Protein AF-A0AA42ZZT3-F1 (afdb_monomer)

Secondary structure (DSSP, 8-state):
------BSS-HHHHHHHHT-HHHHHHHHHHTT-SEEEEEEEEETTEEEEEEEEEEE----TTGGGTS-SEEEEEEEEEEEEETTEEEEEEEEEETTSS-EEEEEEEE-EETTEE-

Solvent-accessible surface area (backbone atoms only — not comparable to full-atom values): 6357 Å² total; per-residue (Å²): 138,88,86,86,60,79,42,75,50,46,36,67,62,51,48,51,52,76,68,31,50,66,58,49,28,54,52,43,44,76,74,65,35,79,44,56,47,58,48,78,48,78,56,94,62,34,40,38,37,39,33,49,33,31,35,75,48,92,55,64,73,72,50,51,77,76,48,70,48,62,40,47,32,46,36,41,36,42,39,34,67,48,89,84,24,34,37,33,41,41,41,38,38,38,63,100,47,105,47,75,49,75,51,74,52,63,36,36,61,51,100,69,16,16,59

Structure (mmCIF, N/CA/C/O backbone):
data_AF-A0AA42ZZT3-F1
#
_entry.id   AF-A0AA42ZZT3-F1
#
loop_
_atom_site.group_PDB
_atom_site.id
_atom_site.type_symbol
_atom_site.label_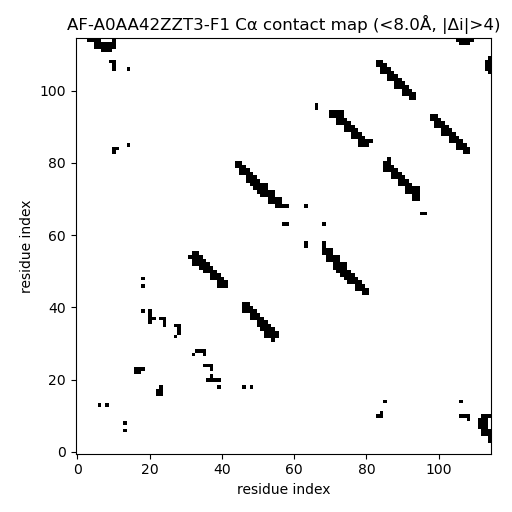atom_id
_atom_site.label_alt_id
_atom_site.label_comp_id
_atom_site.label_asym_id
_atom_site.label_entity_id
_ato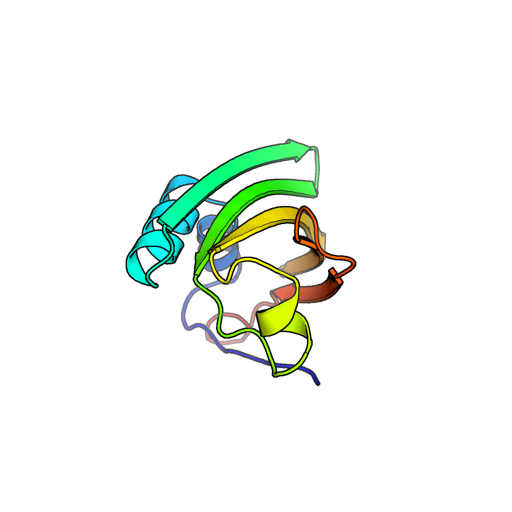m_site.label_seq_id
_atom_site.pdbx_PDB_ins_code
_atom_site.Cartn_x
_atom_site.Cartn_y
_atom_site.Cartn_z
_atom_site.occupancy
_atom_site.B_iso_or_equiv
_atom_site.auth_seq_id
_atom_site.auth_comp_id
_atom_site.auth_asym_id
_atom_site.auth_atom_id
_atom_site.pdbx_PDB_model_num
ATOM 1 N N . MET A 1 1 ? -14.279 -5.269 -11.340 1.00 63.56 1 MET A N 1
ATOM 2 C CA . MET A 1 1 ? -14.289 -6.467 -10.475 1.00 63.56 1 MET A CA 1
ATOM 3 C C . MET A 1 1 ? -13.949 -5.982 -9.086 1.00 63.56 1 MET A C 1
ATOM 5 O O . MET A 1 1 ? -12.950 -5.288 -8.963 1.00 63.56 1 MET A O 1
ATOM 9 N N . THR A 1 2 ? -14.789 -6.256 -8.095 1.00 83.38 2 THR A N 1
ATOM 10 C CA . THR A 1 2 ? -14.514 -5.882 -6.702 1.00 83.38 2 THR A CA 1
ATOM 11 C C . THR A 1 2 ? -13.908 -7.091 -6.011 1.00 83.38 2 THR A C 1
ATOM 13 O O . THR A 1 2 ? -14.471 -8.181 -6.095 1.00 83.38 2 THR A O 1
ATOM 16 N N . ILE A 1 3 ? -12.753 -6.904 -5.380 1.00 91.62 3 ILE A N 1
ATOM 17 C CA . ILE A 1 3 ? -12.118 -7.908 -4.528 1.00 91.62 3 ILE A CA 1
ATOM 18 C C . ILE A 1 3 ? -12.424 -7.499 -3.091 1.00 91.62 3 ILE A C 1
ATOM 20 O O . ILE A 1 3 ? -12.305 -6.323 -2.758 1.00 91.62 3 ILE A O 1
ATOM 24 N N . ARG A 1 4 ? -12.849 -8.455 -2.267 1.00 94.31 4 ARG A N 1
ATOM 25 C CA . ARG A 1 4 ? -13.074 -8.266 -0.835 1.00 94.31 4 ARG A CA 1
ATOM 26 C C . ARG A 1 4 ? -12.262 -9.308 -0.0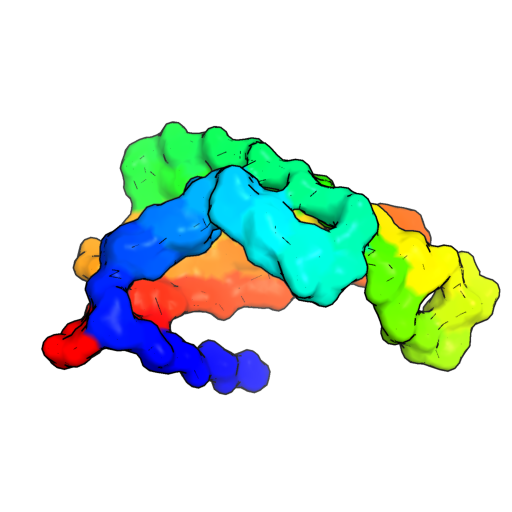82 1.00 94.31 4 ARG A C 1
ATOM 28 O O . ARG A 1 4 ? -12.275 -10.476 -0.470 1.00 94.31 4 ARG A O 1
ATOM 35 N N . THR A 1 5 ? -11.614 -8.869 0.987 1.00 94.44 5 THR A N 1
ATOM 36 C CA . THR A 1 5 ? -10.827 -9.711 1.883 1.00 94.44 5 THR A CA 1
ATOM 37 C C . THR A 1 5 ? -11.203 -9.341 3.304 1.00 94.44 5 THR A C 1
ATOM 39 O O . THR A 1 5 ? -11.174 -8.165 3.642 1.00 94.44 5 THR A O 1
ATOM 42 N N . ASP A 1 6 ? -11.556 -10.323 4.124 1.00 96.94 6 ASP A N 1
ATOM 43 C CA . ASP A 1 6 ? -11.859 -10.088 5.532 1.00 96.94 6 ASP A CA 1
ATOM 44 C C . ASP A 1 6 ? -10.600 -10.331 6.385 1.00 96.94 6 ASP A C 1
ATOM 46 O O . ASP A 1 6 ? -9.845 -11.280 6.154 1.00 96.94 6 ASP A O 1
ATOM 50 N N . PHE A 1 7 ? -10.382 -9.466 7.372 1.00 96.88 7 PHE A N 1
ATOM 51 C CA . PHE A 1 7 ? -9.307 -9.557 8.356 1.00 96.88 7 PHE A CA 1
ATOM 52 C C . PHE A 1 7 ? -9.905 -9.760 9.747 1.00 96.88 7 PHE A C 1
ATOM 54 O O . PHE A 1 7 ? -10.928 -9.165 10.083 1.00 96.88 7 PHE A O 1
ATOM 61 N N . GLU A 1 8 ? -9.239 -10.564 10.577 1.00 97.69 8 GLU A N 1
ATOM 62 C CA . GLU A 1 8 ? -9.602 -10.740 11.994 1.00 97.69 8 GLU A CA 1
ATOM 63 C C . GLU A 1 8 ? -9.147 -9.554 12.862 1.00 97.69 8 GLU A C 1
ATOM 65 O O . GLU A 1 8 ? -9.569 -9.402 14.006 1.00 97.69 8 GLU A O 1
ATOM 70 N N . GLN A 1 9 ? -8.248 -8.717 12.338 1.00 97.88 9 GLN A N 1
ATOM 71 C CA . GLN A 1 9 ? -7.781 -7.507 13.004 1.00 97.88 9 GLN A CA 1
ATOM 72 C C . GLN A 1 9 ? -8.802 -6.378 12.840 1.00 97.88 9 GLN A C 1
ATOM 74 O O . GLN A 1 9 ? -9.542 -6.326 11.859 1.00 97.88 9 GLN A O 1
ATOM 79 N N . ASP A 1 10 ? -8.825 -5.446 13.793 1.00 97.31 10 ASP A N 1
ATOM 80 C CA . ASP A 1 10 ? -9.631 -4.239 13.647 1.00 97.31 10 ASP A CA 1
ATOM 81 C C . ASP A 1 10 ? -9.101 -3.336 12.517 1.00 97.31 10 ASP A C 1
ATOM 83 O O . ASP A 1 10 ? -7.921 -3.367 12.147 1.00 97.31 10 ASP A O 1
ATOM 87 N N . ALA A 1 11 ? -9.989 -2.496 11.980 1.00 97.50 11 ALA A N 1
ATOM 88 C CA . ALA A 1 11 ? -9.683 -1.631 10.845 1.00 97.50 11 ALA A CA 1
ATOM 89 C C . ALA A 1 11 ? -8.502 -0.685 11.122 1.00 97.50 11 ALA A C 1
ATOM 91 O O . ALA A 1 11 ? -7.737 -0.370 10.216 1.00 97.50 11 ALA A O 1
ATOM 92 N N . LYS A 1 12 ? -8.295 -0.259 12.374 1.00 96.69 12 LYS A N 1
ATOM 93 C CA . LYS A 1 12 ? -7.192 0.638 12.730 1.00 96.69 12 LYS A CA 1
ATOM 94 C C . LYS A 1 12 ? -5.847 -0.084 12.700 1.00 96.69 12 LYS A C 1
ATOM 96 O O . LYS A 1 12 ? -4.855 0.500 12.264 1.00 96.69 12 LYS A O 1
ATOM 101 N N . ALA A 1 13 ? -5.798 -1.331 13.155 1.00 97.81 13 ALA A N 1
ATOM 102 C CA . ALA A 1 13 ? -4.606 -2.165 13.082 1.00 97.81 13 ALA A CA 1
ATOM 103 C C . ALA A 1 13 ? -4.222 -2.461 11.625 1.00 97.81 13 ALA A C 1
ATOM 105 O O . ALA A 1 13 ? -3.050 -2.328 11.270 1.00 97.81 13 ALA A O 1
ATOM 106 N N . VAL A 1 14 ? -5.204 -2.786 10.775 1.00 97.88 14 VAL A N 1
ATOM 107 C CA . VAL A 1 14 ? -4.970 -2.991 9.336 1.00 97.88 14 VAL A CA 1
ATOM 108 C C . VAL A 1 14 ? -4.529 -1.695 8.662 1.00 97.88 14 VAL A C 1
ATOM 110 O O . VAL A 1 14 ? -3.523 -1.707 7.958 1.00 97.88 14 VAL A O 1
ATOM 113 N N . PHE A 1 15 ? -5.203 -0.571 8.927 1.00 97.69 15 PHE A N 1
ATOM 114 C CA . PHE A 1 15 ? -4.808 0.740 8.410 1.00 97.69 15 PHE A CA 1
ATOM 115 C C . PHE A 1 15 ? -3.355 1.060 8.763 1.00 97.69 15 PHE A C 1
ATOM 117 O O . PHE A 1 15 ? -2.565 1.353 7.874 1.00 97.69 15 PHE A O 1
ATOM 124 N N . LYS A 1 16 ? -2.975 0.902 10.039 1.00 97.56 16 LYS A N 1
ATOM 125 C CA . LYS A 1 16 ? -1.605 1.152 10.498 1.00 97.56 16 LYS A CA 1
ATOM 126 C C . LYS A 1 16 ? -0.580 0.340 9.706 1.00 97.56 16 LYS A C 1
ATOM 128 O O . LYS A 1 16 ? 0.434 0.896 9.314 1.00 97.56 16 LYS A O 1
ATOM 133 N N . ALA A 1 17 ? -0.830 -0.949 9.473 1.00 97.62 17 ALA A N 1
ATOM 134 C CA . ALA A 1 17 ? 0.076 -1.783 8.685 1.00 97.62 17 ALA A CA 1
ATOM 135 C C . ALA A 1 17 ? 0.119 -1.344 7.211 1.00 97.62 17 ALA A C 1
ATOM 137 O O . ALA A 1 17 ? 1.184 -1.289 6.604 1.00 97.62 17 ALA A O 1
ATOM 138 N N . MET A 1 18 ? -1.032 -0.989 6.639 1.00 96.62 18 MET A N 1
ATOM 139 C CA . MET A 1 18 ? -1.150 -0.545 5.247 1.00 96.62 18 MET A CA 1
ATOM 140 C C . MET A 1 18 ? -0.584 0.858 4.995 1.00 96.62 18 MET A C 1
ATOM 142 O O . MET A 1 18 ? -0.430 1.235 3.837 1.00 96.62 18 MET A O 1
ATOM 146 N N . THR A 1 19 ? -0.233 1.604 6.045 1.00 97.44 19 THR A N 1
ATOM 147 C CA . THR A 1 19 ? 0.434 2.911 5.960 1.00 97.44 19 THR A CA 1
ATOM 148 C C . THR A 1 19 ? 1.826 2.939 6.592 1.00 97.44 19 THR A C 1
ATOM 150 O O . THR A 1 19 ? 2.394 4.016 6.755 1.00 97.44 19 THR A O 1
ATOM 153 N N . ASP A 1 20 ? 2.383 1.783 6.962 1.00 98.00 20 ASP A N 1
ATOM 154 C CA . ASP A 1 20 ? 3.713 1.668 7.567 1.00 98.00 20 ASP A CA 1
ATOM 155 C C . ASP A 1 20 ? 4.780 1.421 6.476 1.00 98.00 20 ASP A C 1
ATOM 157 O O . ASP A 1 20 ? 4.761 0.368 5.830 1.00 98.00 20 ASP A O 1
ATOM 161 N N . PRO A 1 21 ? 5.714 2.365 6.236 1.00 97.56 21 PRO A N 1
ATOM 162 C CA . PRO A 1 21 ? 6.702 2.241 5.163 1.00 97.56 21 PRO A CA 1
ATOM 163 C C . PRO A 1 21 ? 7.603 1.009 5.288 1.00 97.56 21 PRO A C 1
ATOM 165 O O . PRO A 1 21 ? 7.959 0.406 4.274 1.00 97.56 21 PRO A O 1
ATOM 168 N N . GLU A 1 22 ? 7.991 0.649 6.512 1.00 97.62 22 GLU A N 1
ATOM 169 C CA . GLU A 1 22 ? 8.907 -0.461 6.778 1.00 97.62 22 GLU A CA 1
ATOM 170 C C . GLU A 1 22 ? 8.189 -1.781 6.505 1.00 97.62 22 GLU A C 1
ATOM 172 O O . GLU A 1 22 ? 8.656 -2.591 5.704 1.00 97.62 22 GLU A O 1
ATOM 177 N N . PHE A 1 23 ? 6.977 -1.935 7.047 1.00 97.94 23 PHE A N 1
ATOM 178 C CA . PHE A 1 23 ? 6.149 -3.109 6.787 1.00 97.94 23 PHE A CA 1
ATOM 179 C C . PHE A 1 23 ? 5.861 -3.302 5.292 1.00 97.94 23 PHE A C 1
ATOM 181 O O . PHE A 1 23 ? 5.958 -4.417 4.775 1.00 97.94 23 PHE A O 1
ATOM 188 N N . LEU A 1 24 ? 5.495 -2.231 4.580 1.00 98.06 24 LEU A N 1
ATOM 189 C CA . LEU A 1 24 ? 5.182 -2.298 3.150 1.00 98.06 24 LEU A CA 1
ATOM 190 C C . LEU A 1 24 ? 6.408 -2.669 2.311 1.00 98.06 24 LEU A C 1
ATOM 192 O O . LEU A 1 24 ? 6.288 -3.470 1.380 1.00 98.06 24 LEU A O 1
ATOM 196 N N . THR A 1 25 ? 7.572 -2.115 2.654 1.00 98.00 25 THR A N 1
ATOM 197 C CA . THR A 1 25 ? 8.857 -2.441 2.026 1.00 98.00 25 THR A CA 1
ATOM 198 C C . THR A 1 25 ? 9.190 -3.917 2.219 1.00 98.00 25 THR A C 1
ATOM 200 O O . THR A 1 25 ? 9.359 -4.638 1.234 1.00 98.00 25 THR A O 1
ATOM 203 N N . ASP A 1 26 ? 9.182 -4.397 3.463 1.00 98.12 26 ASP A N 1
ATOM 204 C CA . ASP A 1 26 ? 9.495 -5.788 3.796 1.00 98.12 26 ASP A CA 1
ATOM 205 C C . ASP A 1 26 ? 8.533 -6.768 3.122 1.00 98.12 26 ASP A C 1
ATOM 207 O O . ASP A 1 26 ? 8.955 -7.774 2.544 1.00 98.12 26 ASP A O 1
ATOM 211 N N . ARG A 1 27 ? 7.231 -6.455 3.131 1.00 97.56 27 ARG A N 1
ATOM 212 C CA . ARG A 1 27 ? 6.201 -7.250 2.453 1.00 97.56 27 ARG A CA 1
ATOM 213 C C . ARG A 1 27 ? 6.494 -7.376 0.959 1.00 97.56 27 ARG A C 1
ATOM 215 O O . ARG A 1 27 ? 6.423 -8.476 0.420 1.00 97.56 27 ARG A O 1
ATOM 222 N N . ASN A 1 28 ? 6.792 -6.270 0.282 1.00 97.75 28 ASN A N 1
ATOM 223 C CA . ASN A 1 28 ? 7.023 -6.261 -1.163 1.00 97.75 28 ASN A CA 1
ATOM 224 C C . ASN A 1 28 ? 8.303 -7.032 -1.538 1.00 97.75 28 ASN A C 1
ATOM 226 O O . ASN A 1 28 ? 8.288 -7.832 -2.476 1.00 97.75 28 ASN A O 1
ATOM 230 N N . LEU A 1 29 ? 9.385 -6.873 -0.767 1.00 98.00 29 LEU A N 1
ATOM 231 C CA . LEU A 1 29 ? 10.618 -7.646 -0.955 1.00 98.00 29 LEU A CA 1
ATOM 232 C C . LEU A 1 29 ? 10.386 -9.147 -0.724 1.00 98.00 29 LEU A C 1
ATOM 234 O O . LEU A 1 29 ? 10.840 -9.974 -1.516 1.00 98.00 29 LEU A O 1
ATOM 238 N N . ALA A 1 30 ? 9.618 -9.517 0.305 1.00 97.88 30 ALA A N 1
ATOM 239 C CA . ALA A 1 30 ? 9.248 -10.909 0.566 1.00 97.88 30 ALA A CA 1
ATOM 240 C C . ALA A 1 30 ? 8.393 -11.528 -0.559 1.00 97.88 30 ALA A C 1
ATOM 242 O O . ALA A 1 30 ? 8.447 -12.739 -0.779 1.00 97.88 30 ALA A O 1
ATOM 243 N N . LEU A 1 31 ? 7.636 -10.706 -1.296 1.00 96.31 31 LEU A N 1
ATOM 244 C CA . LEU A 1 31 ? 6.872 -11.108 -2.482 1.00 96.31 31 LEU A CA 1
ATOM 245 C C . LEU A 1 31 ? 7.719 -11.175 -3.769 1.00 96.31 31 LEU A C 1
ATOM 247 O O . LEU A 1 31 ? 7.198 -11.560 -4.817 1.00 96.31 31 LEU A O 1
ATOM 251 N N . GLY A 1 32 ? 9.017 -10.865 -3.694 1.00 96.44 32 GLY A N 1
ATOM 252 C CA . GLY A 1 32 ? 9.973 -11.031 -4.790 1.00 96.44 32 GLY A CA 1
ATOM 253 C C . GLY A 1 32 ? 10.228 -9.778 -5.627 1.00 96.44 32 GLY A C 1
ATOM 254 O O . GLY A 1 32 ? 10.753 -9.889 -6.737 1.00 96.44 32 GLY A O 1
ATOM 255 N N . GLU A 1 33 ? 9.862 -8.594 -5.135 1.00 97.31 33 GLU A N 1
ATOM 256 C CA . GLU A 1 33 ? 10.261 -7.339 -5.777 1.00 97.31 33 GLU A CA 1
ATOM 257 C C . GLU A 1 33 ? 11.761 -7.077 -5.638 1.00 97.31 33 GLU A C 1
ATOM 259 O O . GLU A 1 33 ? 12.402 -7.518 -4.686 1.00 97.31 33 GLU A O 1
ATOM 264 N N . ILE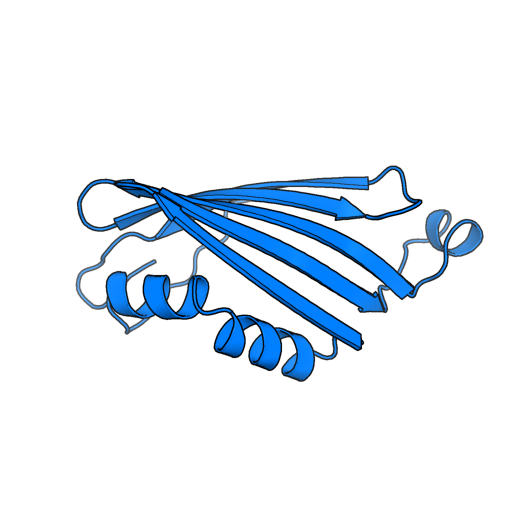 A 1 34 ? 12.325 -6.364 -6.615 1.00 98.25 34 ILE A N 1
ATOM 265 C CA . ILE A 1 34 ? 13.757 -6.045 -6.674 1.00 98.25 34 ILE A CA 1
ATOM 266 C C . ILE A 1 34 ? 14.077 -4.917 -5.691 1.00 98.25 34 ILE A C 1
ATOM 268 O O . ILE A 1 34 ? 15.066 -4.994 -4.964 1.00 98.25 34 ILE A O 1
ATOM 272 N N . SER A 1 35 ? 13.235 -3.883 -5.657 1.00 98.12 35 SER A N 1
ATOM 273 C CA . SER A 1 35 ? 13.316 -2.789 -4.690 1.00 98.12 35 SER A CA 1
ATOM 274 C C . SER A 1 35 ? 11.933 -2.200 -4.418 1.00 98.12 35 SER A C 1
ATOM 276 O O . SER A 1 35 ? 11.024 -2.290 -5.246 1.00 98.12 35 SER A O 1
ATOM 278 N N . SER A 1 36 ? 11.768 -1.613 -3.235 1.00 98.00 36 SER A N 1
ATOM 279 C CA . SER A 1 36 ? 10.540 -0.950 -2.818 1.00 98.00 36 SER A CA 1
ATOM 280 C C . SER A 1 36 ? 10.888 0.132 -1.807 1.00 98.00 36 SER A C 1
ATOM 282 O O . SER A 1 36 ? 11.482 -0.165 -0.778 1.00 98.00 36 SER A O 1
ATOM 284 N N . GLU A 1 37 ? 10.499 1.368 -2.085 1.00 97.75 37 GLU A N 1
ATOM 285 C CA . GLU A 1 37 ? 10.727 2.512 -1.204 1.00 97.75 37 GLU A CA 1
ATOM 286 C C . GLU A 1 37 ? 9.423 3.285 -1.045 1.00 97.75 37 GLU A C 1
ATOM 288 O O . GLU A 1 37 ? 8.717 3.505 -2.030 1.00 97.75 37 GLU A O 1
ATOM 293 N N . TYR A 1 38 ? 9.104 3.682 0.188 1.00 98.06 38 TYR A N 1
ATOM 294 C CA . TYR A 1 38 ? 7.879 4.395 0.537 1.00 98.06 38 TYR A CA 1
ATOM 295 C C . TYR A 1 38 ? 8.191 5.679 1.301 1.00 98.06 38 TYR A C 1
ATOM 297 O O . TYR A 1 38 ? 8.981 5.687 2.242 1.00 98.06 38 TYR A O 1
ATOM 305 N N . GLU A 1 39 ? 7.478 6.740 0.948 1.00 97.62 39 GLU A N 1
ATOM 306 C CA . GLU A 1 39 ? 7.358 7.967 1.724 1.00 97.62 39 GLU A CA 1
ATOM 307 C C . GLU A 1 39 ? 5.899 8.139 2.142 1.00 97.62 39 GLU A C 1
ATOM 309 O O . GLU A 1 39 ? 4.980 7.834 1.378 1.00 97.62 39 GLU A O 1
ATOM 314 N N . VAL A 1 40 ? 5.683 8.627 3.362 1.00 97.75 40 VAL A N 1
ATOM 315 C CA . VAL A 1 40 ? 4.345 8.809 3.930 1.00 97.75 40 VAL A CA 1
ATOM 316 C C . VAL A 1 40 ? 4.200 10.236 4.430 1.00 97.75 40 VAL A C 1
ATOM 318 O O . VAL A 1 40 ? 5.072 10.767 5.119 1.00 97.75 40 VAL A O 1
ATOM 321 N N . SER A 1 41 ? 3.079 10.856 4.079 1.00 97.44 41 SER A N 1
ATOM 322 C CA . SER A 1 41 ? 2.688 12.187 4.520 1.00 97.44 41 SER A CA 1
ATOM 323 C C . SER A 1 41 ? 1.310 12.128 5.166 1.00 97.44 41 SER A C 1
ATOM 325 O O . SER A 1 41 ? 0.360 11.614 4.579 1.00 97.44 41 SER A O 1
ATOM 327 N N . GLU A 1 42 ? 1.195 12.672 6.373 1.00 96.19 42 GLU A N 1
ATOM 328 C CA . GLU A 1 42 ? -0.061 12.743 7.117 1.00 96.19 42 GLU A CA 1
ATOM 329 C C . GLU A 1 42 ? -0.517 14.201 7.232 1.00 96.19 42 GLU A C 1
ATOM 331 O O . GLU A 1 42 ? 0.272 15.097 7.546 1.00 96.19 42 GLU A O 1
ATOM 336 N N . GLY A 1 43 ? -1.803 14.448 6.988 1.00 91.38 43 GLY A N 1
ATOM 337 C CA . GLY A 1 43 ? -2.389 15.780 7.037 1.00 91.38 43 GLY A CA 1
ATOM 338 C C . GLY A 1 43 ? -3.875 15.737 7.364 1.00 91.38 43 GLY A C 1
ATOM 339 O O . GLY A 1 43 ? -4.700 15.430 6.508 1.00 91.38 43 GLY A O 1
ATOM 340 N N . GLY A 1 44 ? -4.226 16.099 8.599 1.00 91.12 44 GLY A N 1
ATOM 341 C CA . GLY A 1 44 ? -5.615 16.106 9.055 1.00 91.12 44 GLY A CA 1
ATOM 342 C C . GLY A 1 44 ? -6.212 14.701 9.064 1.00 91.12 44 GLY A C 1
ATOM 343 O O . GLY A 1 44 ? -5.806 13.858 9.855 1.00 91.12 44 GLY A O 1
ATOM 344 N N . ASP A 1 45 ? -7.188 14.473 8.196 1.00 93.31 45 ASP A N 1
ATOM 345 C CA . ASP A 1 45 ? -7.907 13.212 8.006 1.00 93.31 45 ASP A CA 1
ATOM 346 C C . ASP A 1 45 ? -7.403 12.403 6.796 1.00 93.31 45 ASP A C 1
ATOM 348 O O . ASP A 1 45 ? -8.042 11.426 6.389 1.00 93.31 45 ASP A O 1
ATOM 352 N N . ARG A 1 46 ? -6.252 12.802 6.235 1.00 96.69 46 ARG A N 1
ATOM 353 C CA . ARG A 1 46 ? -5.622 12.188 5.066 1.00 96.69 46 ARG A CA 1
ATOM 354 C C . ARG A 1 46 ? -4.238 11.634 5.364 1.00 96.69 46 ARG A C 1
ATOM 356 O O . ARG A 1 46 ? -3.428 12.291 6.018 1.00 96.69 46 ARG A O 1
ATOM 363 N N . THR A 1 47 ? -3.952 10.484 4.764 1.00 98.25 47 THR A N 1
ATOM 364 C CA . THR A 1 47 ? -2.608 9.902 4.684 1.00 98.25 47 THR A CA 1
ATOM 365 C C . THR A 1 47 ? -2.292 9.620 3.224 1.00 98.25 47 THR A C 1
ATOM 367 O O . THR A 1 47 ? -3.021 8.884 2.561 1.00 98.25 47 THR A O 1
ATOM 370 N N . THR A 1 48 ? -1.215 10.203 2.713 1.00 98.31 48 THR A N 1
ATOM 371 C CA . THR A 1 48 ? -0.721 9.960 1.358 1.00 98.31 48 THR A CA 1
ATOM 372 C C . THR A 1 48 ? 0.559 9.149 1.429 1.00 98.31 48 THR A C 1
ATOM 374 O O . THR A 1 48 ? 1.499 9.534 2.122 1.00 98.31 48 THR A O 1
ATOM 377 N N . LEU A 1 49 ? 0.604 8.051 0.684 1.00 98.31 49 LEU A N 1
ATOM 378 C CA . LEU A 1 49 ? 1.811 7.283 0.445 1.00 98.31 49 LEU A CA 1
ATOM 379 C C . LEU A 1 49 ? 2.278 7.535 -0.981 1.00 98.31 49 LEU A C 1
ATOM 381 O O . LEU A 1 49 ? 1.482 7.496 -1.923 1.00 98.31 49 LEU A O 1
ATOM 385 N N . THR A 1 50 ? 3.576 7.722 -1.148 1.00 98.38 50 THR A N 1
ATOM 386 C CA . THR A 1 50 ? 4.236 7.700 -2.451 1.00 98.38 50 THR A CA 1
ATOM 387 C C . THR A 1 50 ? 5.304 6.630 -2.442 1.00 98.38 50 THR A C 1
ATOM 389 O O . THR A 1 50 ? 6.028 6.495 -1.460 1.00 98.38 50 THR A O 1
ATOM 392 N N . ALA A 1 51 ? 5.399 5.856 -3.519 1.00 98.31 51 ALA A N 1
ATOM 393 C CA . ALA A 1 51 ? 6.364 4.772 -3.594 1.00 98.31 51 ALA A CA 1
ATOM 394 C C . ALA A 1 51 ? 7.024 4.666 -4.960 1.00 98.31 51 ALA A C 1
ATOM 396 O O . ALA A 1 51 ? 6.386 4.901 -5.989 1.00 98.31 51 ALA A O 1
ATOM 397 N N . VAL A 1 52 ? 8.279 4.228 -4.948 1.00 98.44 52 VAL A N 1
ATOM 398 C CA . VAL A 1 52 ? 9.000 3.768 -6.133 1.00 98.44 52 VAL A CA 1
ATOM 399 C C . VAL A 1 52 ? 9.314 2.294 -5.930 1.00 98.44 52 VAL A C 1
ATOM 401 O O . VAL A 1 52 ? 9.911 1.905 -4.929 1.00 98.44 52 VAL A O 1
ATOM 404 N N . ARG A 1 53 ? 8.865 1.457 -6.865 1.00 98.19 53 ARG A N 1
ATOM 405 C CA . ARG A 1 53 ? 9.048 -0.000 -6.811 1.00 98.19 53 ARG A CA 1
ATOM 406 C C . ARG A 1 53 ? 9.678 -0.504 -8.091 1.00 98.19 53 ARG A C 1
ATOM 408 O O . ARG A 1 53 ? 9.273 -0.092 -9.177 1.00 98.19 53 ARG A O 1
ATOM 415 N N . GLU A 1 54 ? 10.620 -1.426 -7.974 1.00 98.19 54 GLU A N 1
ATOM 416 C CA . GLU A 1 54 ? 11.223 -2.123 -9.104 1.00 98.19 54 GLU A CA 1
ATOM 417 C C . GLU A 1 54 ? 10.815 -3.592 -9.068 1.00 98.19 54 GLU A C 1
ATOM 419 O O . GLU A 1 54 ? 11.057 -4.312 -8.099 1.00 98.19 54 GLU A O 1
ATOM 424 N N . VAL A 1 55 ? 10.174 -4.050 -10.139 1.00 96.44 55 VAL A N 1
ATOM 425 C CA . VAL A 1 55 ? 9.581 -5.386 -10.198 1.00 96.44 55 VAL A CA 1
ATOM 426 C C . VAL A 1 55 ? 9.863 -6.043 -11.539 1.00 96.44 55 VAL A C 1
ATOM 428 O O . VAL A 1 55 ? 9.778 -5.413 -12.594 1.00 96.44 55 VAL A O 1
ATOM 431 N N . ARG A 1 56 ? 10.152 -7.346 -11.513 1.00 94.94 56 ARG A N 1
ATOM 432 C CA . ARG A 1 56 ? 10.176 -8.174 -12.719 1.00 94.94 56 ARG A CA 1
ATOM 433 C C . ARG A 1 56 ? 8.762 -8.662 -13.027 1.00 94.94 56 ARG A C 1
ATOM 435 O O . ARG A 1 56 ? 8.156 -9.347 -12.211 1.00 94.94 56 ARG A O 1
ATOM 442 N N . ARG A 1 57 ? 8.240 -8.338 -14.210 1.00 89.00 57 ARG A N 1
ATOM 443 C CA . ARG A 1 57 ? 6.876 -8.671 -14.641 1.00 89.00 57 ARG A CA 1
ATOM 444 C C . ARG A 1 57 ? 6.884 -9.556 -15.874 1.00 89.00 57 ARG A C 1
ATOM 446 O O . ARG A 1 57 ? 7.727 -9.424 -16.761 1.00 89.00 57 ARG A O 1
ATOM 453 N N . GLU A 1 58 ? 5.881 -10.418 -15.959 1.00 88.12 58 GLU A N 1
ATOM 454 C CA . GLU A 1 58 ? 5.570 -11.120 -17.197 1.00 88.12 58 GLU A CA 1
ATOM 455 C C . GLU A 1 58 ? 4.805 -10.177 -18.126 1.00 88.12 58 GLU A C 1
ATOM 457 O O . GLU A 1 58 ? 3.619 -9.901 -17.941 1.00 88.12 58 GLU A O 1
ATOM 462 N N . LEU A 1 59 ? 5.507 -9.633 -19.121 1.00 86.69 59 LEU A N 1
ATOM 463 C CA . LEU A 1 59 ? 4.891 -8.761 -20.113 1.00 86.69 59 LEU A CA 1
ATOM 464 C C . LEU A 1 59 ? 4.158 -9.596 -21.176 1.00 86.69 59 LEU A C 1
ATOM 466 O O . LEU A 1 59 ? 4.726 -10.544 -21.724 1.00 86.69 59 LEU A O 1
ATOM 470 N N . PRO A 1 60 ? 2.917 -9.240 -21.542 1.00 84.31 60 PRO A N 1
ATOM 471 C CA . PRO A 1 60 ? 2.186 -9.963 -22.569 1.00 84.31 60 PRO A CA 1
ATOM 472 C C . PRO A 1 60 ? 2.760 -9.681 -23.964 1.00 84.31 60 PRO A C 1
ATOM 474 O O . PRO A 1 60 ? 2.855 -8.530 -24.391 1.00 84.31 60 PRO A O 1
ATOM 477 N N . GLY A 1 61 ? 3.079 -10.748 -24.703 1.00 85.81 61 GLY A N 1
ATOM 478 C CA . GLY A 1 61 ? 3.311 -10.782 -26.154 1.00 85.81 61 GLY A CA 1
ATOM 479 C C . GLY A 1 61 ? 4.041 -9.573 -26.748 1.00 85.81 61 GLY A C 1
ATOM 480 O O . GLY A 1 61 ? 5.266 -9.515 -26.765 1.00 85.81 61 GLY A O 1
ATOM 481 N N . VAL A 1 62 ? 3.274 -8.631 -27.304 1.00 83.75 62 VAL A N 1
ATOM 482 C CA . VAL A 1 62 ? 3.804 -7.444 -27.995 1.00 83.75 62 VAL A CA 1
ATOM 483 C C . VAL A 1 62 ? 4.588 -6.530 -27.051 1.00 83.75 62 VAL A C 1
ATOM 485 O O . VAL A 1 62 ? 5.627 -6.018 -27.457 1.00 83.75 62 VAL A O 1
ATOM 488 N N . LEU A 1 63 ? 4.156 -6.369 -25.795 1.00 84.88 63 LEU A N 1
ATOM 489 C CA . LEU A 1 63 ? 4.854 -5.524 -24.819 1.00 84.88 63 LEU A CA 1
ATOM 490 C C . LEU A 1 63 ? 6.243 -6.082 -24.489 1.00 84.88 63 LEU A C 1
ATOM 492 O O . LEU A 1 63 ? 7.198 -5.318 -24.409 1.00 84.88 63 LEU A O 1
ATOM 496 N N . ALA A 1 64 ? 6.381 -7.410 -24.411 1.00 89.31 64 ALA A N 1
ATOM 497 C CA . ALA A 1 64 ? 7.663 -8.074 -24.158 1.00 89.31 64 ALA A CA 1
ATOM 498 C C . ALA A 1 64 ? 8.703 -7.867 -25.276 1.00 89.31 64 ALA A C 1
ATOM 500 O O . ALA A 1 64 ? 9.886 -8.115 -25.068 1.00 89.31 64 ALA A O 1
ATOM 501 N N . LYS A 1 65 ? 8.281 -7.435 -26.474 1.00 89.12 65 LYS A N 1
ATOM 502 C CA . LYS A 1 65 ? 9.191 -7.091 -27.580 1.00 89.12 65 LYS A CA 1
ATOM 503 C C . LYS A 1 65 ? 9.661 -5.637 -27.543 1.00 89.12 65 LYS A C 1
ATOM 505 O O . LYS A 1 65 ? 10.577 -5.294 -28.283 1.00 89.12 65 LYS A O 1
ATOM 510 N N . LEU A 1 66 ? 8.990 -4.791 -26.764 1.00 89.00 66 LEU A N 1
ATOM 511 C CA . LEU A 1 66 ? 9.194 -3.342 -26.751 1.00 89.00 66 LEU A CA 1
ATOM 512 C C . LEU A 1 66 ? 9.823 -2.848 -25.449 1.00 89.00 66 LEU A C 1
ATOM 514 O O . LEU A 1 66 ? 10.499 -1.825 -25.470 1.00 89.00 66 LEU A O 1
ATOM 518 N N . PHE A 1 67 ? 9.605 -3.557 -24.341 1.00 89.44 67 PHE A N 1
ATOM 519 C CA . PHE A 1 67 ? 9.976 -3.093 -23.009 1.00 89.44 67 PHE A CA 1
ATOM 520 C C . PHE A 1 67 ? 10.734 -4.158 -22.220 1.00 89.44 67 PHE A C 1
ATOM 522 O O . PHE A 1 67 ? 10.513 -5.358 -22.405 1.00 89.44 67 PHE A O 1
ATOM 529 N N . ASP A 1 68 ? 11.601 -3.703 -21.313 1.00 90.56 68 ASP A N 1
ATOM 530 C CA . ASP A 1 68 ? 12.284 -4.577 -20.364 1.00 90.56 68 ASP A CA 1
ATOM 531 C C . ASP A 1 68 ? 11.266 -5.202 -19.383 1.00 90.56 68 ASP A C 1
ATOM 533 O O . ASP A 1 68 ? 10.342 -4.514 -18.924 1.00 90.56 68 ASP A O 1
ATOM 537 N N . PRO A 1 69 ? 11.373 -6.511 -19.073 1.00 91.25 69 PRO A N 1
ATOM 538 C CA . PRO A 1 69 ? 10.512 -7.153 -18.081 1.00 91.25 69 PRO A CA 1
ATOM 539 C C . PRO A 1 69 ? 10.711 -6.596 -16.667 1.00 91.25 69 PRO A C 1
ATOM 541 O O . PRO A 1 69 ? 9.802 -6.708 -15.847 1.00 91.25 69 PRO A O 1
ATOM 544 N N . VAL A 1 70 ? 11.870 -6.017 -16.358 1.00 95.69 70 VAL A N 1
ATOM 545 C CA . VAL A 1 70 ? 12.080 -5.214 -15.156 1.00 95.69 70 VAL A CA 1
ATOM 546 C C . VAL A 1 70 ? 11.481 -3.838 -15.397 1.00 95.69 70 VAL A C 1
ATOM 548 O O . VAL A 1 70 ? 11.752 -3.172 -16.391 1.00 95.69 70 VAL A O 1
ATOM 551 N N . SER A 1 71 ? 10.588 -3.424 -14.508 1.00 93.94 71 SER A N 1
ATOM 552 C CA . SER A 1 71 ? 9.883 -2.156 -14.627 1.00 93.94 71 SER A CA 1
ATOM 553 C C . SER A 1 71 ? 9.932 -1.399 -13.316 1.00 93.94 71 SER A C 1
ATOM 555 O O . SER A 1 71 ? 9.717 -1.979 -12.252 1.00 93.94 71 SER A O 1
ATOM 557 N N . VAL A 1 72 ? 10.142 -0.091 -13.425 1.00 96.94 72 VAL A N 1
ATOM 558 C CA . VAL A 1 72 ? 10.023 0.842 -12.306 1.00 96.94 72 VAL A CA 1
ATOM 559 C C . VAL A 1 72 ? 8.611 1.421 -12.301 1.00 96.94 72 VAL A C 1
ATOM 561 O O . VAL A 1 72 ? 8.101 1.848 -13.341 1.00 96.94 72 VAL A O 1
ATOM 564 N N . MET A 1 73 ? 7.969 1.405 -11.138 1.00 96.75 73 MET A N 1
ATOM 565 C CA . MET A 1 73 ? 6.602 1.867 -10.926 1.00 96.75 73 MET A CA 1
ATOM 566 C C . MET A 1 73 ? 6.602 3.020 -9.930 1.00 96.75 73 MET A C 1
ATOM 568 O O . MET A 1 73 ? 7.135 2.877 -8.832 1.00 96.75 73 MET A O 1
ATOM 572 N N . ASP A 1 74 ? 5.965 4.123 -10.308 1.00 98.25 74 ASP A N 1
ATOM 573 C CA . ASP A 1 74 ? 5.631 5.224 -9.411 1.00 98.25 74 ASP A CA 1
ATOM 574 C C . ASP A 1 74 ? 4.202 5.018 -8.913 1.00 98.25 74 ASP A C 1
ATOM 576 O O . ASP A 1 74 ? 3.274 4.872 -9.716 1.00 98.25 74 ASP A O 1
ATOM 580 N N . ILE A 1 75 ? 4.022 4.975 -7.596 1.00 98.25 75 ILE A N 1
ATOM 581 C CA . ILE A 1 75 ? 2.726 4.747 -6.957 1.0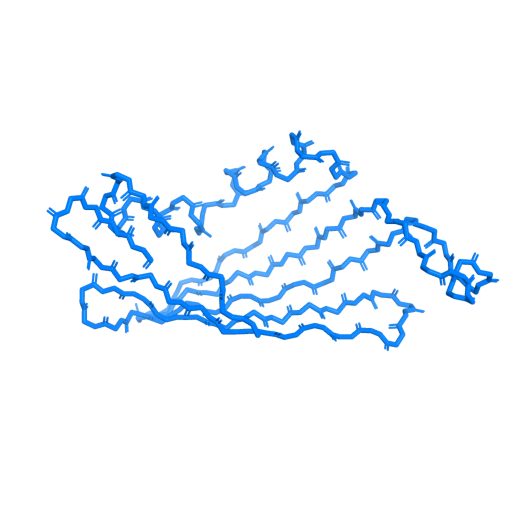0 98.25 75 ILE A CA 1
ATOM 582 C C . ILE A 1 75 ? 2.377 5.932 -6.068 1.00 98.25 75 ILE A C 1
ATOM 584 O O . ILE A 1 75 ? 3.222 6.464 -5.353 1.00 98.25 75 ILE A O 1
ATOM 588 N N . THR A 1 76 ? 1.109 6.324 -6.091 1.00 98.25 76 THR A N 1
ATOM 589 C CA . THR A 1 76 ? 0.510 7.230 -5.114 1.00 98.25 76 THR A CA 1
ATOM 590 C C . THR A 1 76 ? -0.753 6.596 -4.563 1.00 98.25 76 THR A C 1
ATOM 592 O O . THR A 1 76 ? -1.609 6.150 -5.325 1.00 98.25 76 THR A O 1
ATOM 595 N N . GLU A 1 77 ? -0.882 6.576 -3.246 1.00 98.00 77 GLU A N 1
ATOM 596 C CA . GLU A 1 77 ? -2.039 6.047 -2.538 1.00 98.00 77 GLU A CA 1
ATOM 597 C C . GLU A 1 77 ? -2.541 7.100 -1.557 1.00 98.00 77 GLU A C 1
ATOM 599 O O . GLU A 1 77 ? -1.767 7.644 -0.774 1.00 98.00 77 GLU A O 1
ATOM 604 N N . ASN A 1 78 ? -3.828 7.426 -1.618 1.00 98.12 78 ASN A N 1
ATOM 605 C CA . ASN A 1 78 ? -4.439 8.431 -0.760 1.00 98.12 78 ASN A CA 1
ATOM 606 C C . ASN A 1 78 ? -5.513 7.777 0.089 1.00 98.12 78 ASN A C 1
ATOM 608 O O . ASN A 1 78 ? -6.512 7.310 -0.450 1.00 98.12 78 ASN A O 1
ATOM 612 N N . TRP A 1 79 ? -5.321 7.797 1.399 1.00 98.31 79 TRP A N 1
ATOM 613 C CA . TRP A 1 79 ? -6.288 7.362 2.390 1.00 98.31 79 TRP A CA 1
ATOM 614 C C . TRP A 1 79 ? -7.015 8.564 2.974 1.00 98.31 79 TRP A C 1
ATOM 616 O O . TRP A 1 79 ? -6.416 9.606 3.240 1.00 98.31 79 TRP A O 1
ATOM 626 N N . GLN A 1 80 ? -8.306 8.390 3.216 1.00 98.19 80 GLN A N 1
ATOM 627 C CA . GLN A 1 80 ? -9.199 9.379 3.793 1.00 98.19 80 GLN A CA 1
ATOM 628 C C . GLN A 1 80 ? -10.048 8.695 4.864 1.00 98.19 80 GLN A C 1
ATOM 630 O O . GLN A 1 80 ? -10.778 7.744 4.564 1.00 98.19 80 GLN A O 1
ATOM 635 N N . ALA A 1 81 ? -9.974 9.184 6.104 1.00 96.94 81 ALA A N 1
ATOM 636 C CA . ALA A 1 81 ? -10.829 8.690 7.179 1.00 96.94 81 ALA A CA 1
ATOM 637 C C . ALA A 1 81 ? -12.309 8.940 6.836 1.00 96.94 81 ALA A C 1
ATOM 639 O O . ALA A 1 81 ? -12.680 10.034 6.399 1.00 96.94 81 ALA A O 1
ATOM 640 N N . GLN A 1 82 ? -13.155 7.926 7.030 1.00 95.81 82 GLN A N 1
ATOM 641 C CA . GLN A 1 82 ? -14.594 7.991 6.791 1.00 95.81 82 GLN A CA 1
ATOM 642 C C . GLN A 1 82 ? -15.347 7.160 7.839 1.00 95.81 82 GLN A C 1
ATOM 644 O O . GLN A 1 82 ? -15.366 5.931 7.785 1.00 95.81 82 GLN A O 1
ATOM 649 N N . GLY A 1 83 ? -16.015 7.838 8.779 1.00 94.19 83 GLY A N 1
ATOM 650 C CA . GLY A 1 83 ? -16.672 7.170 9.906 1.00 94.19 83 GLY A CA 1
ATOM 651 C C . GLY A 1 83 ? -15.652 6.407 10.752 1.00 94.19 83 GLY A C 1
ATOM 652 O O . GLY A 1 83 ? -14.635 6.978 11.137 1.00 94.19 83 GLY A O 1
ATOM 653 N N . ASP A 1 84 ? -15.911 5.122 10.987 1.00 94.75 84 ASP A N 1
ATOM 654 C CA . ASP A 1 84 ? -15.012 4.225 11.729 1.00 94.75 84 ASP A CA 1
ATOM 655 C C . ASP A 1 84 ? -14.014 3.478 10.820 1.00 94.75 84 ASP A C 1
ATOM 657 O O . ASP A 1 84 ? -13.317 2.567 11.267 1.00 94.75 84 ASP A O 1
ATOM 661 N N . GLY A 1 85 ? -13.961 3.834 9.534 1.00 97.25 85 GLY A N 1
ATOM 662 C CA . GLY A 1 85 ? -13.110 3.204 8.532 1.00 97.25 85 GLY A CA 1
ATOM 663 C C . GLY A 1 85 ? -12.378 4.212 7.650 1.00 97.25 85 GLY A C 1
ATOM 664 O O . GLY A 1 85 ? -12.249 5.395 7.977 1.00 97.25 85 GLY A O 1
ATOM 665 N N . TRP A 1 86 ? -11.911 3.732 6.502 1.00 98.31 86 TRP A N 1
ATOM 666 C CA . TRP A 1 86 ? -11.209 4.539 5.512 1.00 98.31 86 TRP A CA 1
ATOM 667 C C . TRP A 1 86 ? -11.696 4.245 4.103 1.00 98.31 86 TRP A C 1
ATOM 669 O O . TRP A 1 86 ? -12.115 3.138 3.770 1.00 98.31 86 TRP A O 1
ATOM 679 N N . THR A 1 87 ? -11.571 5.253 3.255 1.00 98.19 87 THR A N 1
ATOM 680 C CA . THR A 1 87 ? -11.601 5.095 1.802 1.00 98.19 87 THR A CA 1
ATOM 681 C C . THR A 1 87 ? -10.247 5.468 1.253 1.00 98.19 87 THR A C 1
ATOM 683 O O . THR A 1 87 ? -9.538 6.276 1.856 1.00 98.19 87 THR A O 1
ATOM 686 N N . GLY A 1 88 ? -9.894 4.916 0.105 1.00 97.62 88 GLY A N 1
ATOM 687 C CA . GLY A 1 88 ? -8.716 5.382 -0.580 1.00 97.62 88 GLY A CA 1
ATOM 688 C C . GLY A 1 88 ? -8.736 5.154 -2.071 1.00 97.62 88 GLY A C 1
ATOM 689 O O . GLY A 1 88 ? -9.555 4.415 -2.621 1.00 97.62 88 GLY A O 1
ATOM 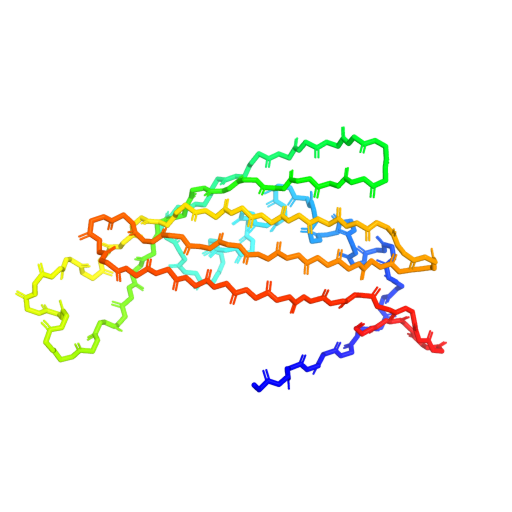690 N N . GLU A 1 89 ? -7.821 5.853 -2.718 1.00 97.69 89 GLU A N 1
ATOM 691 C CA . GLU A 1 89 ? -7.572 5.762 -4.144 1.00 97.69 89 GLU A CA 1
ATOM 692 C C . GLU A 1 89 ? -6.096 5.471 -4.359 1.00 97.69 89 GLU A C 1
ATOM 694 O O . GLU A 1 89 ? -5.240 6.036 -3.676 1.00 97.69 89 GLU A O 1
ATOM 699 N N . TRP A 1 90 ? -5.796 4.616 -5.330 1.00 94.19 90 TRP A N 1
ATOM 700 C CA . TRP A 1 90 ? -4.426 4.357 -5.746 1.00 94.19 90 TRP A CA 1
ATOM 701 C C . TRP A 1 90 ? -4.240 4.699 -7.223 1.00 94.19 90 TRP A C 1
ATOM 703 O O . TRP A 1 90 ? -5.137 4.514 -8.053 1.00 94.19 90 TRP A O 1
ATOM 713 N N . TYR A 1 91 ? -3.053 5.197 -7.534 1.00 97.75 91 TYR A N 1
ATOM 714 C CA . TYR A 1 91 ? -2.575 5.520 -8.865 1.00 97.75 91 TYR A CA 1
ATOM 715 C C . TYR A 1 91 ? -1.198 4.889 -9.036 1.00 97.75 91 TYR A C 1
ATOM 717 O O . TYR A 1 91 ? -0.315 5.094 -8.209 1.00 97.75 91 TYR A O 1
ATOM 725 N N . LEU A 1 92 ? -1.009 4.135 -10.113 1.00 97.00 92 LEU A N 1
ATOM 726 C CA . LEU A 1 92 ? 0.263 3.542 -10.494 1.00 97.00 92 LEU A CA 1
ATOM 727 C C . LEU A 1 92 ? 0.589 3.942 -11.923 1.00 97.00 92 LEU A C 1
ATOM 729 O O . LEU A 1 92 ? -0.221 3.759 -12.835 1.00 97.00 92 LEU A O 1
ATOM 733 N N . GLN A 1 93 ? 1.814 4.405 -12.127 1.00 97.06 93 GLN A N 1
ATOM 734 C CA . GLN A 1 93 ? 2.392 4.632 -13.438 1.00 97.06 93 GLN A CA 1
ATOM 735 C C . GLN A 1 93 ? 3.629 3.764 -13.612 1.00 97.06 93 GLN A C 1
ATOM 737 O O . GLN A 1 93 ? 4.497 3.702 -12.746 1.00 97.06 93 GLN A O 1
ATOM 742 N N . VAL A 1 94 ? 3.719 3.098 -14.756 1.00 94.81 94 VAL A N 1
ATOM 743 C CA . VAL A 1 94 ? 4.922 2.361 -15.132 1.00 94.81 94 VAL A CA 1
ATOM 744 C C . VAL A 1 94 ? 5.822 3.297 -15.929 1.00 94.81 94 VAL A C 1
ATOM 746 O O . VAL A 1 94 ? 5.398 3.834 -16.95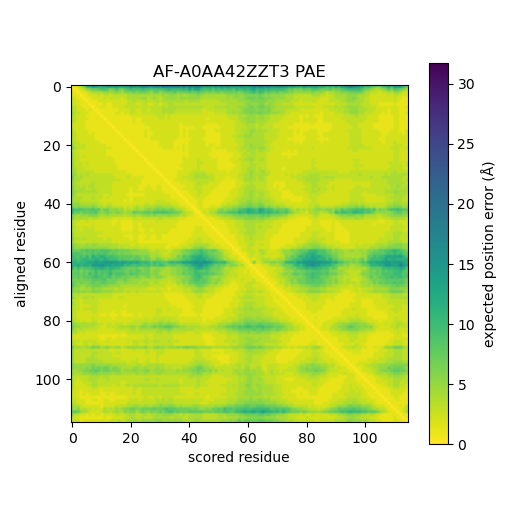3 1.00 94.81 94 VAL A O 1
ATOM 749 N N . ARG A 1 95 ? 7.068 3.491 -15.493 1.00 94.69 95 ARG A N 1
ATOM 750 C CA . ARG A 1 95 ? 8.028 4.309 -16.243 1.00 94.69 95 ARG A CA 1
ATOM 751 C C . ARG A 1 95 ? 8.301 3.688 -17.612 1.00 94.69 95 ARG A C 1
ATOM 753 O O . ARG A 1 95 ? 8.318 2.469 -17.759 1.00 94.69 95 ARG A O 1
ATOM 760 N N . GLU A 1 96 ? 8.485 4.545 -18.615 1.00 91.38 96 GLU A N 1
ATOM 761 C CA . GLU A 1 96 ? 8.823 4.169 -20.002 1.00 91.38 96 GLU A CA 1
ATOM 762 C C . GLU A 1 96 ? 7.776 3.312 -20.738 1.00 91.38 96 GLU A C 1
ATOM 764 O O . GLU A 1 96 ? 7.969 2.961 -21.902 1.00 91.38 96 GLU A O 1
ATOM 769 N N . GLN A 1 97 ? 6.633 3.028 -20.110 1.00 90.62 97 GLN A N 1
ATOM 770 C CA . GLN A 1 97 ? 5.521 2.300 -20.710 1.00 90.62 97 GLN A CA 1
ATOM 771 C C . GLN A 1 97 ? 4.260 3.171 -20.667 1.00 90.62 97 GLN A C 1
ATOM 773 O O . GLN A 1 97 ? 4.019 3.861 -19.678 1.00 90.62 97 GLN A O 1
ATOM 778 N N . PRO A 1 98 ? 3.403 3.142 -21.700 1.00 89.06 98 PRO A N 1
ATOM 779 C CA . PRO A 1 98 ? 2.153 3.899 -21.717 1.00 89.06 98 PRO A CA 1
ATOM 780 C C . PRO A 1 98 ? 1.070 3.187 -20.885 1.00 89.06 98 PRO A C 1
ATOM 782 O O . PRO A 1 98 ? -0.011 2.881 -21.387 1.00 89.06 98 PRO A O 1
ATOM 785 N N . VAL A 1 99 ? 1.385 2.851 -19.630 1.00 88.94 99 VAL A N 1
ATOM 786 C CA . VAL A 1 99 ? 0.524 2.075 -18.733 1.00 88.94 99 VAL A CA 1
ATOM 787 C C . VAL A 1 99 ? 0.295 2.843 -17.440 1.00 88.94 99 VAL A C 1
ATOM 789 O O . VAL A 1 99 ? 1.232 3.138 -16.694 1.00 88.94 99 VAL A O 1
ATOM 792 N N . THR A 1 100 ? -0.982 3.079 -17.161 1.00 93.12 100 THR A N 1
ATOM 793 C CA . THR A 1 100 ? -1.478 3.629 -15.903 1.00 93.12 100 THR A CA 1
ATOM 794 C C . THR A 1 100 ? -2.527 2.686 -15.342 1.00 93.12 100 THR A C 1
ATOM 796 O O . THR A 1 100 ? -3.384 2.193 -16.080 1.00 93.12 100 THR A O 1
ATOM 799 N N . VAL A 1 101 ? -2.474 2.452 -14.036 1.00 93.88 101 VAL A N 1
ATOM 800 C CA . VAL A 1 101 ? -3.490 1.699 -13.306 1.00 93.88 101 VAL A CA 1
ATOM 801 C C . VAL A 1 101 ? -4.042 2.589 -12.207 1.00 93.88 101 VAL A C 1
ATOM 803 O O . VAL A 1 101 ? -3.288 3.243 -11.492 1.00 93.88 101 VAL A O 1
ATOM 806 N N . THR A 1 102 ? -5.361 2.621 -12.081 1.00 96.56 102 THR A N 1
ATOM 807 C CA . THR A 1 102 ? -6.045 3.322 -10.999 1.00 96.56 102 THR A CA 1
ATOM 808 C C . THR A 1 102 ? -7.028 2.393 -10.316 1.00 96.56 102 THR A C 1
ATOM 810 O O . THR A 1 102 ? -7.450 1.374 -10.871 1.00 96.56 102 THR A O 1
ATOM 813 N N . GLY A 1 103 ? -7.402 2.735 -9.094 1.00 95.56 103 GLY A N 1
ATOM 814 C CA . GLY A 1 103 ? -8.425 2.005 -8.369 1.00 95.56 103 GLY A CA 1
ATOM 815 C C . GLY A 1 103 ? -8.847 2.721 -7.103 1.00 95.56 103 GLY A C 1
ATOM 816 O O . GLY A 1 103 ? -8.209 3.674 -6.665 1.00 95.56 103 GLY A O 1
ATOM 817 N N . GLN A 1 104 ? -9.928 2.219 -6.529 1.00 96.88 104 GLN A N 1
ATOM 818 C CA . GLN A 1 104 ? -10.496 2.693 -5.279 1.00 96.88 104 GLN A CA 1
ATOM 819 C C . GLN A 1 104 ? -10.648 1.499 -4.344 1.00 96.88 104 GLN A C 1
ATOM 821 O O . GLN A 1 104 ? -10.924 0.385 -4.800 1.00 96.88 104 GLN A O 1
ATOM 826 N N . PHE A 1 105 ? -10.474 1.732 -3.053 1.00 96.75 105 PHE A N 1
ATOM 827 C CA . PHE A 1 105 ? -10.619 0.724 -2.015 1.00 96.75 105 PHE A CA 1
ATOM 828 C C . PHE A 1 105 ? -11.266 1.329 -0.771 1.00 96.75 105 PHE A C 1
ATOM 830 O O . PHE A 1 105 ? -11.366 2.549 -0.612 1.00 96.75 105 PHE A O 1
ATOM 837 N N . GLN A 1 106 ? -11.749 0.453 0.099 1.00 97.50 106 GLN A N 1
ATOM 838 C CA . GLN A 1 106 ? -12.329 0.813 1.384 1.00 97.50 106 GLN A CA 1
ATOM 839 C C . GLN A 1 106 ? -11.802 -0.153 2.436 1.00 97.50 106 GLN A C 1
ATOM 841 O O . GLN A 1 106 ? -11.459 -1.285 2.109 1.00 97.50 106 GLN A O 1
ATOM 846 N N . LEU A 1 107 ? -11.745 0.318 3.674 1.00 98.00 107 LEU A N 1
ATOM 847 C CA . LEU A 1 107 ? -11.437 -0.479 4.847 1.00 98.00 107 LEU A CA 1
ATOM 848 C C . LEU A 1 107 ? -12.504 -0.184 5.892 1.00 98.00 107 LEU A C 1
ATOM 850 O O . LEU A 1 107 ? -12.532 0.909 6.462 1.00 98.00 107 LEU A O 1
ATOM 854 N N . VAL A 1 108 ? -13.409 -1.132 6.101 1.00 97.62 108 VAL A N 1
ATOM 855 C CA . VAL A 1 108 ? -14.621 -0.940 6.900 1.00 97.62 108 VAL A CA 1
ATOM 856 C C . VAL A 1 108 ? -14.632 -1.928 8.066 1.00 97.62 108 VAL A C 1
ATOM 858 O O . VAL A 1 108 ? -14.406 -3.120 7.851 1.00 97.62 108 VAL A O 1
ATOM 861 N N . PRO A 1 109 ? -14.906 -1.481 9.305 1.00 97.50 109 PRO A N 1
ATOM 862 C CA . PRO A 1 109 ? -15.089 -2.388 10.433 1.00 97.50 109 PRO A CA 1
ATOM 863 C C . PRO A 1 109 ? -16.207 -3.410 10.195 1.00 97.50 109 PRO A C 1
ATOM 865 O O . PRO A 1 109 ? -17.226 -3.120 9.567 1.00 97.50 109 PRO A O 1
ATOM 868 N N . SER A 1 110 ? -16.034 -4.599 10.759 1.00 95.38 110 SER A N 1
ATOM 869 C CA . SER A 1 110 ? -17.035 -5.663 10.817 1.00 95.38 110 SER A CA 1
ATOM 870 C C . SER A 1 110 ? -17.202 -6.159 12.259 1.00 95.38 110 SER A C 1
ATOM 872 O O . SER A 1 110 ? -16.497 -5.711 13.161 1.00 95.38 110 SER A O 1
ATOM 874 N N . GLU A 1 111 ? -18.135 -7.087 12.501 1.0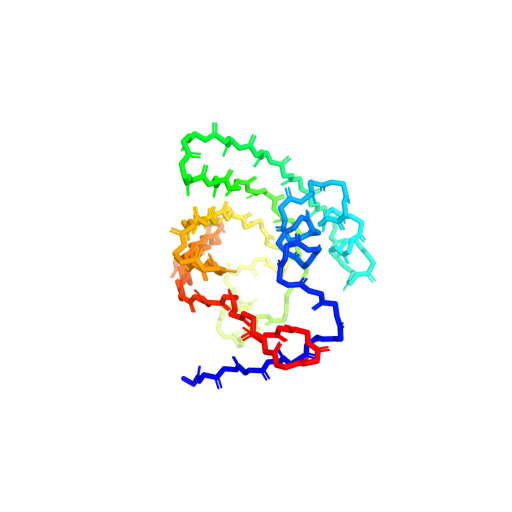0 93.56 111 GLU A N 1
ATOM 875 C CA . GLU A 1 111 ? -18.385 -7.625 13.850 1.00 93.56 111 GLU A CA 1
ATOM 876 C C . GLU A 1 111 ? -17.151 -8.301 14.472 1.00 93.56 111 GLU A C 1
ATOM 878 O O . GLU A 1 111 ? -16.980 -8.264 15.689 1.00 93.56 111 GLU A O 1
ATOM 883 N N . THR A 1 112 ? -16.294 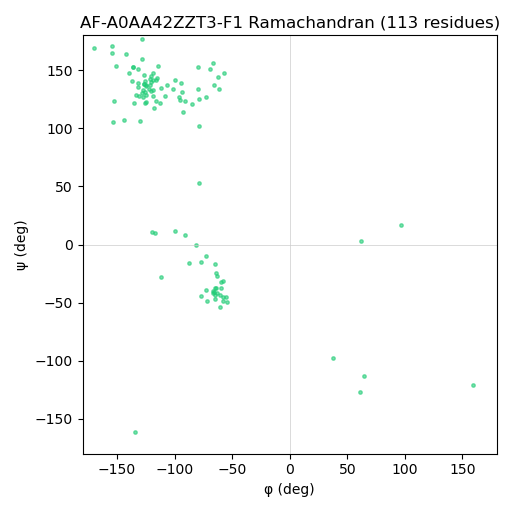-8.913 13.648 1.00 93.56 112 THR A N 1
ATOM 884 C CA . THR A 1 112 ? -15.139 -9.710 14.095 1.00 93.56 112 THR A CA 1
ATOM 885 C C . THR A 1 112 ? -13.795 -9.176 13.594 1.00 93.56 112 THR A C 1
ATOM 887 O O . THR A 1 112 ? -12.798 -9.881 13.714 1.00 93.56 112 THR A O 1
ATOM 890 N N . GLY A 1 113 ? -13.753 -7.972 13.013 1.00 96.69 113 GLY A N 1
ATOM 891 C CA . GLY A 1 113 ? -12.535 -7.388 12.443 1.00 96.69 113 GLY A CA 1
ATOM 892 C C . GLY A 1 113 ? -12.833 -6.283 11.430 1.00 96.69 113 GLY A C 1
ATOM 893 O O . GLY A 1 113 ? -13.494 -5.299 11.768 1.00 96.69 113 GLY A O 1
ATOM 894 N N . CYS A 1 114 ? -12.378 -6.430 10.183 1.00 97.69 114 CYS A N 1
ATOM 895 C CA . CYS A 1 114 ? -12.652 -5.476 9.096 1.00 97.69 114 CYS A CA 1
ATOM 896 C C . CYS A 1 114 ? -12.584 -6.111 7.697 1.00 97.69 114 CYS A C 1
ATOM 898 O O . CYS A 1 114 ? -12.144 -7.250 7.553 1.00 97.69 114 CYS A O 1
ATOM 900 N N . SER A 1 115 ? -13.008 -5.373 6.667 1.00 95.12 115 SER A N 1
ATOM 901 C CA . SER A 1 115 ? -12.952 -5.781 5.252 1.00 95.12 115 SER A CA 1
ATOM 902 C C . SER A 1 115 ? -12.722 -4.624 4.295 1.00 95.12 115 SER A C 1
ATOM 904 O O . SER A 1 115 ? -13.200 -3.519 4.646 1.00 95.12 115 SER A O 1
#

pLDDT: mean 95.13, std 4.72, range [63.56, 98.44]

Nearest PDB structures (foldseek):
  5jql-assembly1_I  TM=6.537E-01  e=6.023E-01  Saccharomyces cerevisiae S288C

Foldseek 3Di:
DDDDDFDLAAQVVVVCLVQDQVNVQVVVVVVPWPGKGWDWDDDDQKIKIWMKTWGQADDPDPVVVPDHSTWIKIKIKMWGDDDSWIKIKMWIDTPPDPDIDIDIDIWAGDPRHID

Sequence (115 aa):
MTIRTDFEQDAKAVFKAMTDPEFLTDRNLALGEISSEYEVSEGGDRTTLTAVREVRRELPGVLAKLFDPVSVMDITENWQAQGDGWTGEWYLQVREQPVTVTGQFQLVPSETGCS

Mean predicted aligned error: 3.39 Å

Radius of gyration: 15.77 Å; Cα contacts (8 Å, |Δi|>4): 222; chains: 1; bounding box: 32×27×42 Å